Protein AF-A0A6A7BWY8-F1 (afdb_monomer)

Nearest PDB structures (foldseek):
  5j5k-assembly1_A  TM=9.616E-01  e=3.890E-04  Aspergillus fumigatus Af293

Secondary structure (DSSP, 8-state):
--HHHHHHHHHHHHHHHHHHHHHHHH--SS-GGGSSHHHHHHHHHHHHHHHHHHHHT-SSPPPHHHHHHHHHHHHHTHHHHHHHHHHHHHHTHHHHHHHT-HHHHHHHHHHHHHHHHHHHHHHHTTS---

pLDDT: mean 93.28, std 5.45, range [48.41, 97.06]

Organism: NCBI:txid1314780

Solvent-accessible surface area (backbone atoms only — not comparable to full-atom values): 6855 Å² total; per-residue (Å²): 113,54,70,67,53,54,50,50,30,52,48,50,33,40,52,29,49,52,50,38,37,53,45,44,68,67,57,84,42,66,60,60,88,82,49,63,50,62,59,31,52,53,51,31,53,49,32,32,52,50,37,25,50,46,42,61,68,40,93,65,62,46,50,63,71,50,27,51,53,49,52,51,50,46,48,72,41,50,63,54,52,52,63,52,36,54,48,43,49,58,73,39,41,69,36,27,53,75,48,69,42,42,68,58,53,52,52,53,51,55,48,48,52,50,40,50,50,52,23,52,52,38,41,55,75,30,41,44,91,126

Mean predicted aligned error: 3.21 Å

Foldseek 3Di:
DDLVQLLVLLVQLLVLLVVLLVQLLVDDLADCVVTCNVVSLVSNLVSLVSLLVVLLPDPAADDQVSLVVSVVSNCVGVVPSVVSSVVSVVVCQVSCVNNVNNVVVVVSVVSSVVSVVSSCVSNVVRYDDD

Sequence (130 aa):
VTPNTVLNDIHSISQGVWKLRTDFNAYNGGPLSSTSIPSDFAALHQAHEWGRGHCGGRHHNFTASDSWQIGQYLHSTLGNDLPALFQEIQDKYGQLQTSGEADNVLGQLRWLQYDFGNYVNTLGGKLTND

InterPro domains:
  IPR021054 Cell wall mannoprotein 1 [PF12296] (4-117)

Radius of gyration: 16.02 Å; Cα contacts (8 Å, |Δi|>4): 124; chains: 1; bounding box: 35×22×46 Å

Structure (mmCIF, N/CA/C/O backbone):
data_AF-A0A6A7BWY8-F1
#
_entry.id   AF-A0A6A7BWY8-F1
#
loop_
_atom_site.group_PDB
_atom_site.id
_atom_site.type_symbol
_atom_site.label_atom_id
_atom_site.label_alt_id
_atom_site.label_comp_id
_atom_site.label_asym_id
_atom_site.label_entity_id
_atom_site.label_seq_id
_atom_site.pdbx_PDB_ins_code
_atom_site.Cartn_x
_atom_site.Cartn_y
_atom_site.Cartn_z
_atom_site.occupancy
_atom_site.B_iso_or_equiv
_atom_site.auth_seq_id
_atom_site.auth_comp_id
_atom_site.auth_asym_id
_atom_site.auth_atom_id
_atom_site.pdbx_PDB_model_num
ATOM 1 N N . VAL A 1 1 ? 18.338 4.236 -11.175 1.00 84.00 1 VAL A N 1
ATOM 2 C CA . VAL A 1 1 ? 17.197 3.406 -10.714 1.00 84.00 1 VAL A CA 1
ATOM 3 C C . VAL A 1 1 ? 17.116 2.174 -11.590 1.00 84.00 1 VAL A C 1
ATOM 5 O O . VAL A 1 1 ? 17.032 2.335 -12.805 1.00 84.00 1 VAL A O 1
ATOM 8 N N . THR A 1 2 ? 17.232 0.978 -11.013 1.00 90.00 2 THR A N 1
ATOM 9 C CA . THR A 1 2 ? 17.179 -0.304 -11.741 1.00 90.00 2 THR A CA 1
ATOM 10 C C . THR A 1 2 ? 15.785 -0.936 -11.613 1.00 90.00 2 THR A C 1
ATOM 12 O O . THR A 1 2 ? 15.023 -0.512 -10.743 1.00 90.00 2 THR A O 1
ATOM 15 N N . PRO A 1 3 ? 15.436 -1.949 -12.429 1.00 90.06 3 PRO A N 1
ATOM 16 C CA . PRO A 1 3 ? 14.205 -2.718 -12.229 1.00 90.06 3 PRO A CA 1
ATOM 17 C C . PRO A 1 3 ? 14.122 -3.291 -10.810 1.00 90.06 3 PRO A C 1
ATOM 19 O O . PRO A 1 3 ? 13.096 -3.177 -10.154 1.00 90.06 3 PRO A O 1
ATOM 22 N N . ASN A 1 4 ? 15.244 -3.790 -10.277 1.00 93.19 4 ASN A N 1
ATOM 23 C CA . ASN A 1 4 ? 15.313 -4.308 -8.911 1.00 93.19 4 ASN A CA 1
ATOM 24 C C . ASN A 1 4 ? 15.026 -3.239 -7.841 1.00 93.19 4 ASN A C 1
ATOM 26 O O . ASN A 1 4 ? 14.436 -3.559 -6.817 1.00 93.19 4 ASN A O 1
ATOM 30 N N . THR A 1 5 ? 15.407 -1.974 -8.067 1.00 94.25 5 THR A N 1
ATOM 31 C CA . THR A 1 5 ? 15.002 -0.868 -7.178 1.00 94.25 5 THR A CA 1
ATOM 32 C C . THR A 1 5 ? 13.479 -0.756 -7.121 1.00 94.25 5 THR A C 1
ATOM 34 O O . THR A 1 5 ? 12.922 -0.746 -6.033 1.00 94.25 5 THR A O 1
ATOM 37 N N . VAL A 1 6 ? 12.809 -0.768 -8.278 1.00 94.06 6 VAL A N 1
ATOM 38 C CA . VAL A 1 6 ? 11.342 -0.673 -8.349 1.00 94.06 6 VAL A CA 1
ATOM 39 C C . VAL A 1 6 ? 10.665 -1.887 -7.713 1.00 94.06 6 VAL A C 1
ATOM 41 O O . VAL A 1 6 ? 9.695 -1.727 -6.982 1.00 94.06 6 VAL A O 1
ATOM 44 N N . LEU A 1 7 ? 11.185 -3.097 -7.937 1.00 95.00 7 LEU A N 1
ATOM 45 C CA . LEU A 1 7 ? 10.666 -4.305 -7.286 1.00 95.00 7 LEU A CA 1
ATOM 46 C C . LEU A 1 7 ? 10.799 -4.225 -5.757 1.00 95.00 7 LEU A C 1
ATOM 48 O O . LEU A 1 7 ? 9.863 -4.579 -5.046 1.00 95.00 7 LEU A O 1
ATOM 52 N N . ASN A 1 8 ? 11.916 -3.701 -5.245 1.00 95.12 8 ASN A N 1
ATOM 53 C CA . ASN A 1 8 ? 12.098 -3.476 -3.810 1.00 95.12 8 ASN A CA 1
ATOM 54 C C . ASN A 1 8 ? 11.138 -2.412 -3.258 1.00 95.12 8 ASN A C 1
ATOM 56 O O . ASN A 1 8 ? 10.656 -2.558 -2.134 1.00 95.12 8 ASN A O 1
ATOM 60 N N . ASP A 1 9 ? 10.842 -1.365 -4.032 1.00 95.25 9 ASP A N 1
ATOM 61 C CA . ASP A 1 9 ? 9.859 -0.350 -3.648 1.00 95.25 9 ASP A CA 1
ATOM 62 C C . ASP A 1 9 ? 8.455 -0.972 -3.548 1.00 95.25 9 ASP A C 1
ATOM 64 O O . ASP A 1 9 ? 7.795 -0.835 -2.519 1.00 95.25 9 ASP A O 1
ATOM 68 N N . ILE A 1 10 ? 8.033 -1.748 -4.558 1.00 95.19 10 ILE A N 1
ATOM 69 C CA . ILE A 1 10 ? 6.758 -2.493 -4.546 1.00 95.19 10 ILE A CA 1
ATOM 70 C C . ILE A 1 10 ? 6.696 -3.436 -3.342 1.00 95.19 10 ILE A C 1
ATOM 72 O O . ILE A 1 10 ? 5.689 -3.477 -2.635 1.00 95.19 10 ILE A O 1
ATOM 76 N N . HIS A 1 11 ? 7.780 -4.170 -3.081 1.00 94.38 11 HIS A N 1
ATOM 77 C CA . HIS A 1 11 ? 7.867 -5.071 -1.938 1.00 94.38 11 HIS A CA 1
ATOM 78 C C . HIS A 1 11 ? 7.707 -4.320 -0.612 1.00 94.38 11 HIS A C 1
ATOM 80 O O . HIS A 1 11 ? 6.952 -4.752 0.254 1.00 94.38 11 HIS A O 1
ATOM 86 N N . SER A 1 12 ? 8.373 -3.174 -0.464 1.00 94.56 12 SER A N 1
ATOM 87 C CA . SER A 1 12 ? 8.303 -2.352 0.749 1.00 94.56 12 SER A CA 1
ATOM 88 C C . SER A 1 12 ? 6.893 -1.807 0.985 1.00 94.56 12 SER A C 1
ATOM 90 O O . SER A 1 12 ? 6.412 -1.828 2.117 1.00 94.56 12 SER A O 1
ATOM 92 N N . ILE A 1 13 ? 6.202 -1.386 -0.080 1.00 95.81 13 ILE A N 1
ATOM 93 C CA . ILE A 1 13 ? 4.796 -0.968 -0.017 1.00 95.81 13 ILE A CA 1
ATOM 94 C C . ILE A 1 13 ? 3.913 -2.153 0.405 1.00 95.81 13 ILE A C 1
ATOM 96 O O . ILE A 1 13 ? 3.120 -2.012 1.331 1.00 95.81 13 ILE A O 1
ATOM 100 N N . SER A 1 14 ? 4.082 -3.334 -0.202 1.00 94.62 14 SER A N 1
ATOM 101 C CA . SER A 1 14 ? 3.315 -4.544 0.154 1.00 94.62 14 SER A CA 1
ATOM 102 C C . SER A 1 14 ? 3.539 -4.955 1.614 1.00 94.62 14 SER A C 1
ATOM 104 O O . SER A 1 14 ? 2.577 -5.228 2.329 1.00 94.62 14 SER A O 1
ATOM 106 N N . GLN A 1 15 ? 4.776 -4.892 2.115 1.00 93.88 15 GLN A N 1
ATOM 107 C CA . GLN A 1 15 ? 5.075 -5.129 3.531 1.00 93.88 15 GLN A CA 1
ATOM 108 C C . GLN A 1 15 ? 4.403 -4.102 4.453 1.00 93.88 15 GLN A C 1
ATOM 110 O O . GLN A 1 15 ? 3.901 -4.472 5.513 1.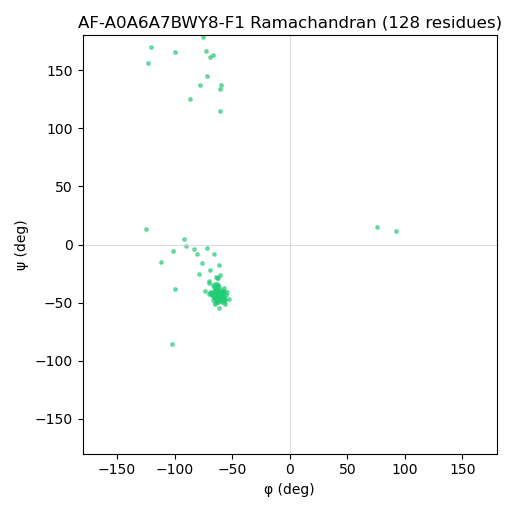00 93.88 15 GLN A O 1
ATOM 115 N N . GLY A 1 16 ? 4.371 -2.824 4.061 1.00 95.19 16 GLY A N 1
ATOM 116 C CA . GLY A 1 16 ? 3.652 -1.783 4.798 1.00 95.19 16 GLY A CA 1
ATOM 117 C C . GLY A 1 16 ? 2.144 -2.040 4.846 1.00 95.19 16 GLY A C 1
ATOM 118 O O . GLY A 1 16 ? 1.547 -1.964 5.916 1.00 95.19 16 GLY A O 1
ATOM 119 N N . VAL A 1 17 ? 1.546 -2.435 3.717 1.00 96.00 17 VAL A N 1
ATOM 120 C CA . VAL A 1 17 ? 0.138 -2.856 3.658 1.00 96.00 17 VAL A CA 1
ATOM 121 C C . VAL A 1 17 ? -0.093 -4.044 4.589 1.00 96.00 17 VAL A C 1
ATOM 123 O O . VAL A 1 17 ? -0.995 -3.994 5.414 1.00 96.00 17 VAL A O 1
ATOM 126 N N . TRP A 1 18 ? 0.736 -5.085 4.527 1.00 94.94 18 TRP A N 1
ATOM 127 C CA . TRP A 1 18 ? 0.588 -6.273 5.371 1.00 94.94 18 TRP A CA 1
ATOM 128 C C . TRP A 1 18 ? 0.691 -5.985 6.881 1.00 94.94 18 TRP A C 1
ATOM 130 O O . TRP A 1 18 ? -0.039 -6.582 7.678 1.00 94.94 18 TRP A O 1
ATOM 140 N N . LYS A 1 19 ? 1.558 -5.054 7.295 1.00 95.25 19 LYS A N 1
ATOM 141 C CA . LYS A 1 19 ? 1.625 -4.605 8.697 1.00 95.25 19 LYS A CA 1
ATOM 142 C C . LYS A 1 19 ? 0.342 -3.896 9.118 1.00 95.25 19 LYS A C 1
ATOM 144 O O . LYS A 1 19 ? -0.306 -4.337 10.064 1.00 95.25 19 LYS A O 1
ATOM 149 N N . LEU A 1 20 ? -0.101 -2.929 8.313 1.00 96.50 20 LEU A N 1
ATOM 150 C CA . LEU A 1 20 ? -1.327 -2.178 8.569 1.00 96.50 20 LEU A CA 1
ATOM 151 C C . LEU A 1 20 ? -2.551 -3.104 8.670 1.00 96.50 20 LEU A C 1
ATOM 153 O O . LEU A 1 20 ? -3.398 -2.943 9.545 1.00 96.50 20 LEU A O 1
ATOM 157 N N . ARG A 1 21 ? -2.608 -4.120 7.806 1.00 95.88 21 ARG A N 1
ATOM 158 C CA . ARG A 1 21 ? -3.593 -5.210 7.843 1.00 95.88 21 ARG A CA 1
ATOM 159 C C . ARG A 1 21 ? -3.587 -5.971 9.165 1.00 95.88 21 ARG A C 1
ATOM 161 O O . ARG A 1 21 ? -4.626 -6.185 9.789 1.00 95.88 21 ARG A O 1
ATOM 168 N N . THR A 1 22 ? -2.402 -6.384 9.6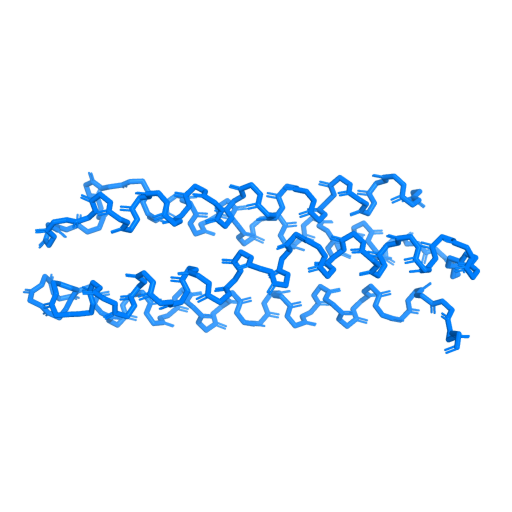06 1.00 95.44 22 THR A N 1
ATOM 169 C CA . THR A 1 22 ? -2.214 -7.107 10.871 1.00 95.44 22 THR A CA 1
ATOM 170 C C . THR A 1 22 ? -2.703 -6.272 12.055 1.00 95.44 22 THR A C 1
ATOM 172 O O . THR A 1 22 ? -3.432 -6.776 12.913 1.00 95.44 22 THR A O 1
ATOM 175 N N . ASP A 1 23 ? -2.387 -4.981 12.053 1.00 96.12 23 ASP A N 1
ATOM 176 C CA . ASP A 1 23 ? -2.777 -4.057 13.109 1.00 96.12 23 ASP A CA 1
ATOM 177 C C . ASP A 1 23 ? -4.282 -3.770 13.126 1.00 96.12 23 ASP A C 1
ATOM 179 O O . ASP A 1 23 ? -4.899 -3.780 14.194 1.00 96.12 23 ASP A O 1
ATOM 183 N N . PHE A 1 24 ? -4.913 -3.592 11.961 1.00 96.56 24 PHE A N 1
ATOM 184 C CA . PHE A 1 24 ? -6.370 -3.464 11.886 1.00 96.56 24 PHE A CA 1
ATOM 185 C C . PHE A 1 24 ? -7.077 -4.742 12.330 1.00 96.56 24 PHE A C 1
ATOM 187 O O . PHE A 1 24 ? -8.052 -4.667 13.075 1.00 96.56 24 PHE A O 1
ATOM 194 N N . ASN A 1 25 ? -6.571 -5.920 11.967 1.00 95.06 25 ASN A N 1
ATOM 195 C CA . ASN A 1 25 ? -7.120 -7.185 12.453 1.00 95.06 25 ASN A CA 1
ATOM 196 C C . ASN A 1 25 ? -7.077 -7.280 13.989 1.00 95.06 25 ASN A C 1
ATOM 198 O O . ASN A 1 25 ? -8.063 -7.704 14.606 1.00 95.06 25 ASN A O 1
ATOM 202 N N . ALA A 1 26 ? -5.984 -6.824 14.607 1.00 95.06 26 ALA A N 1
ATOM 203 C CA . ALA A 1 26 ? -5.812 -6.782 16.059 1.00 95.06 26 ALA A CA 1
ATOM 204 C C . ALA A 1 26 ? -6.575 -5.633 16.750 1.00 95.06 26 ALA A C 1
ATOM 206 O O . ALA A 1 26 ? -6.782 -5.678 17.966 1.00 95.06 26 ALA A O 1
ATOM 207 N N . TYR A 1 27 ? -7.023 -4.622 16.002 1.00 96.19 27 TYR A N 1
ATOM 208 C CA . TYR A 1 27 ? -7.733 -3.470 16.548 1.00 96.19 27 TYR A CA 1
ATOM 209 C C . TYR A 1 27 ? -9.037 -3.878 17.244 1.00 96.19 27 TYR A C 1
ATOM 211 O O . TYR A 1 27 ? -9.832 -4.669 16.726 1.00 96.19 27 TYR A O 1
ATOM 219 N N . ASN A 1 28 ? -9.260 -3.321 18.435 1.00 94.56 28 ASN A N 1
ATOM 220 C CA . ASN A 1 28 ? -10.366 -3.673 19.325 1.00 94.56 28 ASN A CA 1
ATOM 221 C C . ASN A 1 28 ? -11.241 -2.471 19.732 1.00 94.56 28 ASN A C 1
ATOM 223 O 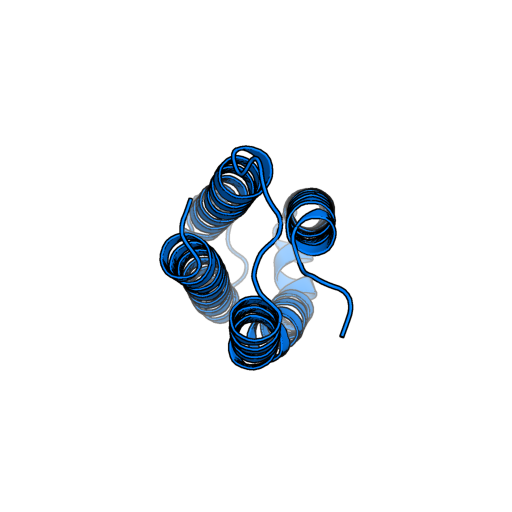O . ASN A 1 28 ? -12.050 -2.599 20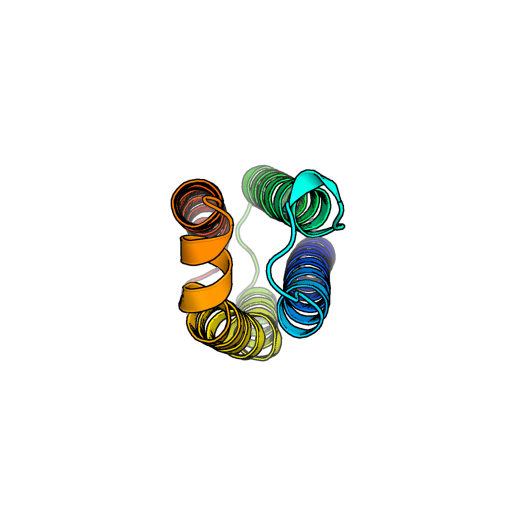.648 1.00 94.56 28 ASN A O 1
ATOM 227 N N . GLY A 1 29 ? -11.104 -1.322 19.059 1.00 92.75 29 GLY A N 1
ATOM 228 C CA . GLY A 1 29 ? -11.932 -0.133 19.306 1.00 92.75 29 GLY A CA 1
ATOM 229 C C . GLY A 1 29 ? -11.379 0.875 20.316 1.00 92.75 29 GLY A C 1
ATOM 230 O O . GLY A 1 29 ? -12.109 1.771 20.725 1.00 92.75 29 GLY A O 1
ATOM 231 N N . GLY A 1 30 ? -10.112 0.760 20.727 1.00 92.88 30 GLY A N 1
ATOM 232 C CA . GLY A 1 30 ? -9.432 1.805 21.505 1.00 92.88 30 GLY A CA 1
ATOM 233 C C . GLY A 1 30 ? -9.004 3.023 20.664 1.00 92.88 30 GLY A C 1
ATOM 234 O O . GLY A 1 30 ? -9.187 3.033 19.447 1.00 92.88 30 GLY A O 1
ATOM 235 N N . PRO A 1 31 ? -8.398 4.055 21.272 1.00 94.25 31 PRO A N 1
ATOM 236 C CA . PRO A 1 31 ? -7.795 5.164 20.529 1.00 94.25 31 PRO A CA 1
ATOM 237 C C . PRO A 1 31 ? -6.686 4.680 19.591 1.00 94.25 31 PRO A C 1
ATOM 239 O O . PRO A 1 31 ? -5.830 3.893 20.011 1.00 94.25 31 PRO A O 1
ATOM 242 N N . LEU A 1 32 ? -6.626 5.193 18.358 1.00 94.19 32 LEU A N 1
ATOM 243 C CA . LEU A 1 32 ? -5.582 4.790 17.403 1.00 94.19 32 LEU A CA 1
ATOM 244 C C . LEU A 1 32 ? -4.182 5.176 17.884 1.00 94.19 32 LEU A C 1
ATOM 246 O O . LEU A 1 32 ? -3.216 4.479 17.584 1.00 94.19 32 LEU A O 1
ATOM 250 N N . SER A 1 33 ? -4.070 6.235 18.687 1.00 93.62 33 SER A N 1
ATOM 251 C CA . SER A 1 33 ? -2.814 6.684 19.304 1.00 93.62 33 SER A CA 1
ATOM 252 C C . SER A 1 33 ? -2.170 5.661 20.246 1.00 93.62 33 SER A C 1
ATOM 254 O O . SER A 1 33 ? -0.984 5.773 20.541 1.00 93.62 33 SER A O 1
ATOM 256 N N . SER A 1 34 ? -2.928 4.662 20.707 1.00 93.06 34 SER A N 1
ATOM 257 C CA . SER A 1 34 ? -2.414 3.535 21.499 1.00 93.06 34 SER A CA 1
ATOM 258 C C . SER A 1 34 ? -2.011 2.316 20.662 1.00 93.06 34 SER A C 1
ATOM 260 O O . SER A 1 34 ? -1.652 1.280 21.216 1.00 93.06 34 SER A O 1
ATOM 262 N N . THR A 1 35 ? -2.072 2.428 19.335 1.00 95.31 35 THR A N 1
ATOM 263 C CA . THR A 1 35 ? -1.762 1.358 18.381 1.00 95.31 35 THR A CA 1
ATOM 264 C C . THR A 1 35 ? -0.622 1.779 17.455 1.00 95.31 35 THR A C 1
ATOM 266 O O . THR A 1 35 ? -0.247 2.950 17.412 1.00 95.31 35 THR A O 1
ATOM 269 N N . SER A 1 36 ? -0.096 0.840 16.675 1.00 96.50 36 SER A N 1
ATOM 270 C CA . SER A 1 36 ? 0.865 1.110 15.599 1.00 96.50 36 SER A CA 1
ATOM 271 C C . SER A 1 36 ? 0.211 1.543 14.278 1.00 96.50 36 SER A C 1
ATOM 273 O O . SER A 1 36 ? 0.922 1.984 13.377 1.00 96.50 36 SER A O 1
ATOM 275 N N . ILE A 1 37 ? -1.126 1.563 14.183 1.00 96.69 37 ILE A N 1
ATOM 276 C CA . ILE A 1 37 ? -1.861 1.961 12.968 1.00 96.69 37 ILE A CA 1
ATOM 277 C C . ILE A 1 37 ? -1.415 3.341 12.438 1.00 96.69 37 ILE A C 1
ATOM 279 O O . ILE A 1 37 ? -1.129 3.446 11.244 1.00 96.69 37 ILE A O 1
ATOM 283 N N . PRO A 1 38 ? -1.285 4.406 13.263 1.00 96.00 38 PRO A N 1
ATOM 284 C CA . PRO A 1 38 ? -0.812 5.698 12.762 1.00 96.00 38 PRO A CA 1
ATOM 285 C C . PRO A 1 38 ? 0.619 5.654 12.209 1.00 96.00 38 PRO A C 1
ATOM 287 O O . PRO A 1 38 ? 0.906 6.293 11.195 1.00 96.00 38 PRO A O 1
ATOM 290 N N . SER A 1 39 ? 1.523 4.904 12.852 1.00 96.12 39 SER A N 1
ATOM 291 C CA . SER A 1 39 ? 2.899 4.750 12.362 1.00 96.12 39 SER A CA 1
ATOM 292 C C . SER A 1 39 ? 2.971 3.910 11.091 1.00 96.12 39 SER A C 1
ATOM 294 O O . SER A 1 39 ? 3.793 4.202 10.225 1.00 96.12 39 SER A O 1
ATOM 296 N N . ASP A 1 40 ? 2.093 2.921 10.948 1.00 97.06 40 ASP A N 1
ATOM 297 C CA . ASP A 1 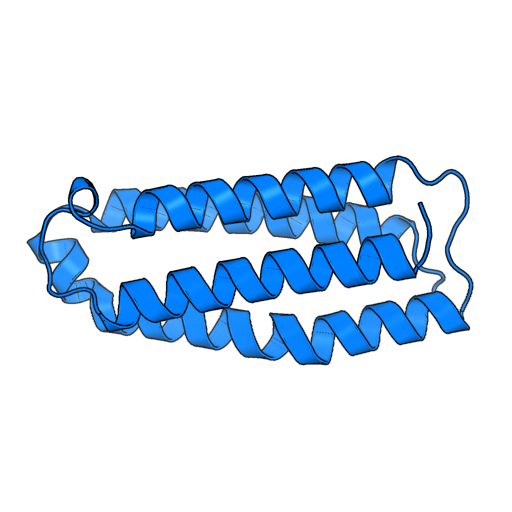40 ? 2.013 2.075 9.762 1.00 97.06 40 ASP A CA 1
ATOM 298 C C . ASP A 1 40 ? 1.507 2.856 8.549 1.00 97.06 40 ASP A C 1
ATOM 300 O O . ASP A 1 40 ? 2.105 2.763 7.475 1.00 97.06 40 ASP A O 1
ATOM 304 N N . PHE A 1 41 ? 0.487 3.708 8.721 1.00 96.69 41 PHE A N 1
ATOM 305 C CA . PHE A 1 41 ? 0.090 4.665 7.684 1.00 96.69 41 PHE A CA 1
ATOM 306 C C . PHE A 1 41 ? 1.265 5.561 7.282 1.00 96.69 41 PHE A C 1
ATOM 308 O O . PHE A 1 41 ? 1.594 5.642 6.100 1.00 96.69 41 PHE A O 1
ATOM 315 N N . ALA A 1 42 ? 1.949 6.187 8.246 1.00 95.81 42 ALA A N 1
ATOM 316 C CA . ALA A 1 42 ? 3.081 7.071 7.963 1.00 95.81 42 ALA A CA 1
ATOM 317 C C . ALA A 1 42 ? 4.219 6.359 7.205 1.00 95.81 42 ALA A C 1
ATOM 319 O O . ALA A 1 42 ? 4.761 6.904 6.240 1.00 95.81 42 ALA A O 1
ATOM 320 N N . ALA A 1 43 ? 4.556 5.130 7.601 1.00 95.50 43 ALA A N 1
ATOM 321 C CA . ALA A 1 43 ? 5.553 4.315 6.915 1.00 95.50 43 ALA A CA 1
ATOM 322 C C . ALA A 1 43 ? 5.114 3.961 5.486 1.00 95.50 43 ALA A C 1
ATOM 324 O O . ALA A 1 43 ? 5.925 3.998 4.559 1.00 95.50 43 ALA A O 1
ATOM 325 N N . LEU A 1 44 ? 3.828 3.664 5.287 1.00 95.94 44 LEU A N 1
ATOM 326 C CA . LEU A 1 44 ? 3.279 3.359 3.973 1.00 95.94 44 LEU A CA 1
ATOM 327 C C . LEU A 1 44 ? 3.279 4.590 3.053 1.00 95.94 44 LEU A C 1
ATOM 329 O O . LEU A 1 44 ? 3.666 4.471 1.890 1.00 95.94 44 LEU A O 1
ATOM 333 N N . HIS A 1 45 ? 2.929 5.775 3.561 1.00 96.12 45 HIS A N 1
ATOM 334 C CA . HIS A 1 45 ? 3.064 7.044 2.832 1.00 96.12 45 HIS A CA 1
ATOM 335 C C . HIS A 1 45 ? 4.517 7.289 2.401 1.00 96.12 45 HIS A C 1
ATOM 337 O O . HIS A 1 45 ? 4.797 7.581 1.237 1.00 96.12 45 HIS A O 1
ATOM 343 N N . GLN A 1 46 ? 5.469 7.091 3.316 1.00 95.69 46 GLN A N 1
ATOM 344 C CA . GLN A 1 46 ? 6.892 7.241 3.016 1.00 95.69 46 GLN A CA 1
ATOM 345 C C . GLN A 1 46 ? 7.373 6.252 1.943 1.00 95.69 46 GLN A C 1
ATOM 347 O O . GLN A 1 46 ? 8.123 6.643 1.048 1.00 95.69 46 GLN A O 1
ATOM 352 N N . ALA A 1 47 ? 6.922 4.995 1.993 1.00 95.94 47 ALA A N 1
ATOM 353 C CA . ALA A 1 47 ? 7.272 3.986 0.996 1.00 95.94 47 ALA A CA 1
ATOM 354 C C . ALA A 1 47 ? 6.784 4.369 -0.413 1.00 95.94 47 ALA A C 1
ATOM 356 O O . ALA A 1 47 ? 7.532 4.223 -1.381 1.00 95.94 47 ALA A O 1
ATOM 357 N N . HIS A 1 48 ? 5.571 4.921 -0.533 1.00 95.44 48 HIS A N 1
ATOM 358 C CA . HIS A 1 48 ? 5.067 5.437 -1.809 1.00 95.44 48 HIS A CA 1
ATOM 359 C C . HIS A 1 48 ? 5.889 6.620 -2.320 1.00 95.44 48 HIS A C 1
ATOM 361 O O . HIS A 1 48 ? 6.225 6.663 -3.503 1.00 95.44 48 HIS A O 1
ATOM 367 N N . GLU A 1 49 ? 6.246 7.561 -1.446 1.00 94.81 49 GLU A N 1
ATOM 368 C CA . GLU A 1 49 ? 7.041 8.727 -1.835 1.00 94.81 49 GLU A CA 1
ATOM 369 C C . GLU A 1 49 ? 8.448 8.330 -2.303 1.00 94.81 49 GLU A C 1
ATOM 371 O O . GLU A 1 49 ? 8.933 8.837 -3.317 1.00 94.81 49 GLU A O 1
ATOM 376 N N . TRP A 1 50 ? 9.090 7.372 -1.630 1.00 93.75 50 TRP A N 1
ATOM 377 C CA . TRP A 1 50 ? 10.373 6.819 -2.071 1.00 93.75 50 TRP A CA 1
ATOM 378 C C . TRP A 1 50 ? 10.253 6.087 -3.404 1.00 93.75 50 TRP A C 1
ATOM 380 O O . TRP A 1 50 ? 11.019 6.383 -4.322 1.00 93.75 50 TRP A O 1
ATOM 390 N N . GLY A 1 51 ? 9.253 5.214 -3.556 1.00 93.94 51 GLY A N 1
ATOM 391 C CA . GLY A 1 51 ? 8.994 4.527 -4.820 1.00 93.94 51 GLY A CA 1
ATOM 392 C C . GLY A 1 51 ? 8.742 5.504 -5.970 1.00 93.94 51 GLY A C 1
ATOM 393 O O . GLY A 1 51 ? 9.288 5.346 -7.066 1.00 93.94 51 GLY A O 1
ATOM 394 N N . ARG A 1 52 ? 7.980 6.574 -5.717 1.00 94.19 52 ARG A N 1
ATOM 395 C CA . ARG A 1 52 ? 7.735 7.656 -6.678 1.00 94.19 52 ARG A CA 1
ATOM 396 C C . ARG A 1 52 ? 9.027 8.389 -7.027 1.00 94.19 52 ARG A C 1
ATOM 398 O O . ARG A 1 52 ? 9.297 8.599 -8.209 1.00 94.19 52 ARG A O 1
ATOM 405 N N . GLY A 1 53 ? 9.835 8.746 -6.032 1.00 93.62 53 GLY A N 1
ATOM 406 C CA . GLY A 1 53 ? 11.129 9.402 -6.220 1.00 93.62 53 GLY A CA 1
ATOM 407 C C . GLY A 1 53 ? 12.096 8.560 -7.053 1.00 93.62 53 GLY A C 1
ATOM 408 O O . GLY A 1 53 ? 12.692 9.063 -8.009 1.00 93.62 53 GLY A O 1
ATOM 409 N N . HIS A 1 54 ? 12.195 7.261 -6.763 1.00 93.00 54 HIS A N 1
ATOM 410 C CA . HIS A 1 54 ? 12.999 6.327 -7.545 1.00 93.00 54 HIS A CA 1
ATOM 411 C C . HIS A 1 54 ? 12.495 6.225 -8.990 1.00 93.00 54 HIS A C 1
ATOM 413 O O . HIS A 1 54 ? 13.278 6.390 -9.926 1.00 93.00 54 HIS A O 1
ATOM 419 N N . CYS A 1 55 ? 11.195 6.027 -9.211 1.00 90.31 55 CYS A N 1
ATOM 420 C CA . CYS A 1 55 ? 10.645 5.955 -10.568 1.00 90.31 55 CYS A CA 1
ATOM 421 C C . CYS A 1 55 ? 10.856 7.268 -11.346 1.00 90.31 55 CYS A C 1
ATOM 423 O O . CYS A 1 55 ? 11.307 7.256 -12.495 1.00 90.31 55 CYS A O 1
ATOM 425 N N . GLY A 1 56 ? 10.594 8.410 -10.706 1.00 88.19 56 GLY A N 1
ATOM 426 C CA . GLY A 1 56 ? 10.730 9.741 -11.298 1.00 88.19 56 GLY A CA 1
ATOM 427 C C . GLY A 1 56 ? 12.172 10.106 -11.655 1.00 88.19 56 GLY A C 1
ATOM 428 O O . GLY A 1 56 ? 12.406 10.733 -12.687 1.00 88.19 56 GLY A O 1
ATOM 429 N N . GLY A 1 57 ? 13.147 9.649 -10.865 1.00 87.81 57 GLY A N 1
ATOM 430 C CA . GLY A 1 57 ? 14.576 9.879 -11.101 1.00 87.81 57 GLY A CA 1
ATOM 431 C C . GLY A 1 57 ? 15.170 9.104 -12.284 1.00 87.81 57 GLY A C 1
ATOM 432 O O . GLY A 1 57 ? 16.354 9.250 -12.587 1.00 87.81 57 GLY A O 1
ATOM 433 N N . ARG A 1 58 ? 14.394 8.250 -12.963 1.00 89.62 58 ARG A N 1
ATOM 434 C CA . ARG A 1 58 ? 14.878 7.485 -14.118 1.00 89.62 58 ARG A CA 1
ATOM 435 C C . ARG A 1 58 ? 14.745 8.288 -15.421 1.00 89.62 58 ARG A C 1
ATOM 437 O O . ARG A 1 58 ? 13.650 8.698 -15.805 1.00 89.62 58 ARG A O 1
ATOM 444 N N . HIS A 1 59 ? 15.853 8.449 -16.149 1.00 85.69 59 HIS A N 1
ATOM 445 C CA . HIS A 1 59 ? 15.895 9.215 -17.407 1.00 85.69 59 HIS A CA 1
ATOM 446 C C . HIS A 1 59 ? 15.359 8.467 -18.638 1.00 85.69 59 HIS A C 1
ATOM 448 O O . HIS A 1 59 ? 14.897 9.105 -19.579 1.00 85.69 59 HIS A O 1
ATOM 454 N N . HIS A 1 60 ? 15.400 7.134 -18.633 1.00 88.06 60 HIS A N 1
ATOM 455 C CA . HIS A 1 60 ? 14.964 6.295 -19.753 1.00 88.06 60 HIS A CA 1
ATOM 456 C C . HIS A 1 60 ? 13.881 5.317 -19.309 1.00 88.06 60 HIS A C 1
ATOM 458 O O . HIS A 1 60 ? 13.826 4.945 -18.136 1.00 88.06 60 HIS A O 1
ATOM 464 N N . ASN A 1 61 ? 13.062 4.852 -20.246 1.00 92.38 61 ASN A N 1
ATOM 465 C CA . ASN A 1 61 ? 12.057 3.837 -19.948 1.00 92.38 61 ASN A CA 1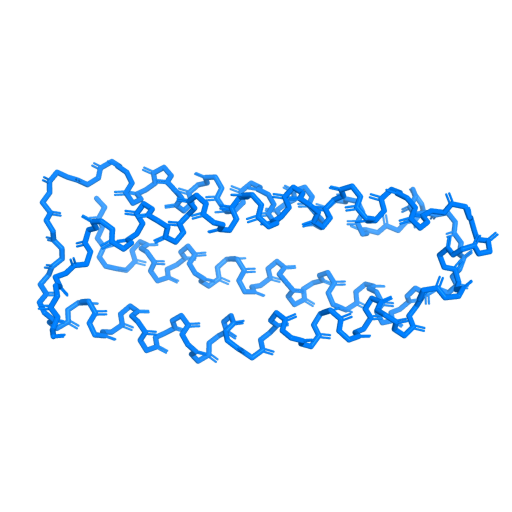
ATOM 466 C C . ASN A 1 61 ? 12.716 2.493 -19.582 1.00 92.38 61 ASN A C 1
ATOM 468 O O . ASN A 1 61 ? 13.923 2.275 -19.766 1.00 92.38 61 ASN A O 1
ATOM 472 N N . PHE A 1 62 ? 11.940 1.615 -18.963 1.00 93.44 62 PHE A N 1
ATOM 473 C CA . PHE A 1 62 ? 12.298 0.215 -18.771 1.00 93.44 62 PHE A CA 1
ATOM 474 C C . PHE A 1 62 ? 12.277 -0.531 -20.108 1.00 93.44 62 PHE A C 1
ATOM 476 O O . PHE A 1 62 ? 11.722 -0.040 -21.086 1.00 93.44 62 PHE A O 1
ATOM 483 N N . THR A 1 63 ? 12.931 -1.688 -20.184 1.00 93.75 63 THR A N 1
ATOM 484 C CA . THR A 1 63 ? 12.745 -2.570 -21.346 1.00 93.75 63 THR A CA 1
ATOM 485 C C . THR A 1 63 ? 11.365 -3.236 -21.282 1.00 93.75 63 THR A C 1
ATOM 487 O O . THR A 1 63 ? 10.732 -3.230 -20.224 1.00 93.75 63 THR A O 1
ATOM 490 N N . ALA A 1 64 ? 10.909 -3.854 -22.376 1.00 93.00 64 ALA A N 1
ATOM 491 C CA . ALA A 1 64 ? 9.674 -4.649 -22.380 1.00 93.00 64 ALA A CA 1
ATOM 492 C C . ALA A 1 64 ? 9.715 -5.763 -21.317 1.00 93.00 64 ALA A C 1
ATOM 494 O O . ALA A 1 64 ? 8.830 -5.868 -20.475 1.00 93.00 64 ALA A O 1
ATOM 495 N N . SER A 1 65 ? 10.822 -6.517 -21.260 1.00 93.69 65 SER A N 1
ATOM 496 C CA . SER A 1 65 ? 11.012 -7.579 -20.261 1.00 93.69 65 SER A CA 1
ATOM 497 C C . SER A 1 65 ? 10.969 -7.057 -18.821 1.00 93.69 65 SER A C 1
ATOM 499 O O . SER A 1 65 ? 10.348 -7.684 -17.964 1.00 93.69 65 SER A O 1
ATOM 501 N N . ASP A 1 66 ? 11.617 -5.920 -18.545 1.00 94.69 66 ASP A N 1
ATOM 502 C CA . ASP A 1 66 ? 11.578 -5.298 -17.216 1.00 94.69 66 ASP A CA 1
ATOM 503 C C . ASP A 1 66 ? 10.162 -4.825 -16.873 1.00 94.69 66 ASP A C 1
ATOM 505 O O . ASP A 1 66 ? 9.699 -5.005 -15.748 1.00 94.69 66 ASP A O 1
ATOM 509 N N . SER A 1 67 ? 9.470 -4.224 -17.845 1.00 94.19 67 SER A N 1
ATOM 510 C CA . SER A 1 67 ? 8.119 -3.694 -17.663 1.00 94.19 67 SER A CA 1
ATOM 511 C C . SER A 1 67 ? 7.128 -4.810 -17.351 1.00 94.19 67 SER A C 1
ATOM 513 O O . SER A 1 67 ? 6.364 -4.698 -16.391 1.00 94.19 67 SER A O 1
ATOM 515 N N . TRP A 1 68 ? 7.211 -5.923 -18.084 1.00 93.81 68 TRP A N 1
ATOM 516 C CA . TRP A 1 68 ? 6.434 -7.126 -17.812 1.00 93.81 68 TRP A CA 1
ATOM 517 C C . TRP A 1 68 ? 6.713 -7.677 -16.408 1.00 93.81 68 TRP A C 1
ATOM 519 O O . TRP A 1 68 ? 5.779 -7.936 -15.649 1.00 93.81 68 TRP A O 1
ATOM 529 N N . GLN A 1 69 ? 7.987 -7.796 -16.015 1.00 94.88 69 GLN A N 1
ATOM 530 C CA . GLN A 1 69 ? 8.357 -8.297 -14.688 1.00 94.88 69 GLN A CA 1
ATOM 531 C C . GLN A 1 69 ? 7.819 -7.401 -13.561 1.00 94.88 69 GLN A C 1
ATOM 533 O O . GLN A 1 69 ? 7.277 -7.906 -12.577 1.00 94.88 69 GLN A O 1
ATOM 538 N N . ILE A 1 70 ? 7.948 -6.081 -13.704 1.00 94.62 70 ILE A N 1
ATOM 539 C CA . ILE A 1 70 ? 7.437 -5.105 -12.736 1.00 94.62 70 ILE A CA 1
ATOM 540 C C . ILE A 1 70 ? 5.911 -5.194 -12.635 1.00 94.62 70 ILE A C 1
ATOM 542 O O . ILE A 1 70 ? 5.381 -5.262 -11.526 1.00 94.62 70 ILE A O 1
ATOM 546 N N . GLY A 1 71 ? 5.207 -5.236 -13.771 1.00 92.69 71 GLY A N 1
ATOM 547 C CA . GLY A 1 71 ? 3.748 -5.343 -13.812 1.00 92.69 71 GLY A CA 1
ATOM 548 C C . GLY A 1 71 ? 3.236 -6.620 -13.143 1.00 92.69 71 GLY A C 1
ATOM 549 O O . GLY A 1 71 ? 2.351 -6.559 -12.290 1.00 92.69 71 GLY A O 1
ATOM 550 N N . GLN A 1 72 ? 3.850 -7.766 -13.452 1.00 93.38 72 GLN A N 1
ATOM 551 C CA . GLN A 1 72 ? 3.514 -9.049 -12.829 1.00 93.38 72 GLN A CA 1
ATOM 552 C C . GLN A 1 72 ? 3.768 -9.036 -11.319 1.00 93.38 72 GLN A C 1
ATOM 554 O O . GLN A 1 72 ? 2.940 -9.524 -10.547 1.00 93.38 72 GLN A O 1
ATOM 559 N N . TYR A 1 73 ? 4.884 -8.448 -10.880 1.00 94.25 73 TYR A N 1
ATOM 560 C CA . TYR A 1 73 ? 5.199 -8.365 -9.458 1.00 94.25 73 TYR A CA 1
ATOM 561 C C . TYR A 1 73 ? 4.201 -7.480 -8.705 1.00 94.25 73 TYR A C 1
ATOM 563 O O . TYR A 1 73 ? 3.674 -7.900 -7.673 1.00 94.25 73 TYR A O 1
ATOM 571 N N . LEU A 1 74 ? 3.867 -6.308 -9.255 1.00 92.00 74 LEU A N 1
ATOM 572 C CA . LEU A 1 74 ? 2.853 -5.408 -8.702 1.00 92.00 74 LEU A CA 1
ATOM 573 C C . LEU A 1 74 ? 1.487 -6.096 -8.596 1.00 92.00 74 LEU A C 1
ATOM 575 O O . LEU A 1 74 ? 0.837 -6.016 -7.555 1.00 92.00 74 LEU A O 1
ATOM 579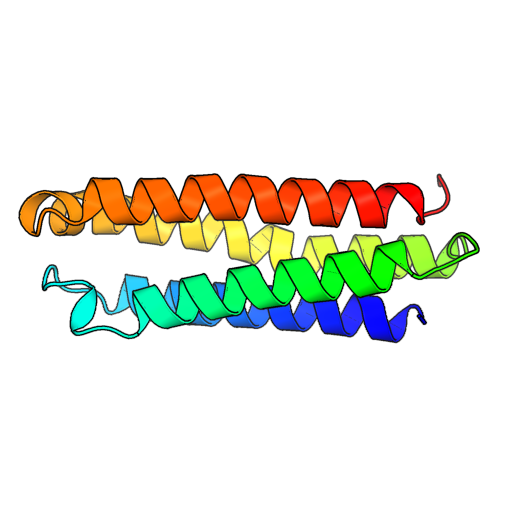 N N . HIS A 1 75 ? 1.075 -6.818 -9.642 1.00 90.62 75 HIS A N 1
ATOM 580 C CA . HIS A 1 75 ? -0.183 -7.562 -9.644 1.00 90.62 75 HIS A CA 1
ATOM 581 C C . HIS A 1 75 ? -0.200 -8.678 -8.589 1.00 90.62 75 HIS A C 1
ATOM 583 O O . HIS A 1 75 ? -1.159 -8.791 -7.831 1.00 90.62 75 HIS A O 1
ATOM 589 N N . SER A 1 76 ? 0.874 -9.469 -8.493 1.00 92.69 76 SER A N 1
ATOM 590 C CA . SER A 1 76 ? 0.956 -10.600 -7.555 1.00 92.69 76 SER A CA 1
ATOM 591 C C . SER A 1 76 ? 1.032 -10.197 -6.076 1.00 92.69 76 SER A C 1
ATOM 593 O O . SER A 1 76 ? 0.690 -11.001 -5.210 1.00 92.69 76 SER A O 1
ATOM 595 N N . THR A 1 77 ? 1.459 -8.964 -5.789 1.00 91.56 77 THR A N 1
ATOM 596 C CA . THR A 1 77 ? 1.612 -8.426 -4.430 1.00 91.56 77 THR A CA 1
ATOM 597 C C . THR A 1 77 ? 0.443 -7.503 -4.084 1.00 91.56 77 THR A C 1
ATOM 599 O O . THR A 1 77 ? -0.581 -7.941 -3.560 1.00 91.56 77 THR A O 1
ATOM 602 N N . LEU A 1 78 ? 0.543 -6.228 -4.461 1.00 89.19 78 LEU A N 1
ATOM 603 C CA . LEU A 1 78 ? -0.420 -5.181 -4.122 1.00 89.19 78 LEU A CA 1
ATOM 604 C C . LEU A 1 78 ? -1.821 -5.445 -4.681 1.00 89.19 78 LEU A C 1
ATOM 606 O O . LEU A 1 78 ? -2.799 -5.038 -4.057 1.00 89.19 78 LEU A O 1
ATOM 610 N N . GLY A 1 79 ? -1.929 -6.160 -5.808 1.00 86.25 79 GLY A N 1
ATOM 611 C CA . GLY A 1 79 ? -3.218 -6.578 -6.368 1.00 86.25 79 GLY A CA 1
ATOM 612 C C . GLY A 1 79 ? -4.037 -7.480 -5.437 1.00 86.25 79 GLY A C 1
ATOM 613 O O . GLY A 1 79 ? -5.263 -7.452 -5.501 1.00 86.25 79 GLY A O 1
ATOM 614 N N . ASN A 1 80 ? -3.378 -8.217 -4.538 1.00 85.19 80 ASN A N 1
ATOM 615 C CA . ASN A 1 80 ? -4.024 -9.070 -3.540 1.00 85.19 80 ASN A CA 1
ATOM 616 C C . ASN A 1 80 ? -4.098 -8.398 -2.160 1.00 85.19 80 ASN A C 1
ATOM 618 O O . ASN A 1 80 ? -5.105 -8.524 -1.462 1.00 85.19 80 ASN A O 1
ATOM 622 N N . ASP A 1 81 ? -3.049 -7.669 -1.768 1.00 87.50 81 ASP A N 1
ATOM 623 C CA . ASP A 1 81 ? -2.933 -7.113 -0.416 1.00 87.50 81 ASP A CA 1
ATOM 624 C C . ASP A 1 81 ? -3.859 -5.914 -0.169 1.00 87.50 81 ASP A C 1
ATOM 626 O O . ASP A 1 81 ? -4.446 -5.806 0.908 1.00 87.50 81 ASP A O 1
ATOM 630 N N . LEU A 1 82 ? -4.018 -5.020 -1.153 1.00 90.00 82 LEU A N 1
ATOM 631 C CA . LEU A 1 82 ? -4.833 -3.810 -0.990 1.00 90.00 82 LEU A CA 1
ATOM 632 C C . LEU A 1 82 ? -6.330 -4.115 -0.807 1.00 90.00 82 LEU A C 1
ATOM 634 O O . LEU A 1 82 ? -6.915 -3.577 0.135 1.00 90.00 82 LEU A O 1
ATOM 638 N N . PRO A 1 83 ? -6.975 -4.981 -1.621 1.00 91.62 83 PRO A N 1
ATOM 639 C CA . PRO A 1 83 ? -8.374 -5.344 -1.393 1.00 91.62 83 PRO A CA 1
ATOM 640 C C . PRO A 1 83 ? -8.620 -5.934 -0.003 1.00 91.62 83 PRO A C 1
ATOM 642 O O . PRO A 1 83 ? -9.611 -5.598 0.643 1.00 91.62 83 PRO A O 1
ATOM 645 N N . ALA A 1 84 ? -7.702 -6.777 0.477 1.00 91.62 84 ALA A N 1
ATOM 646 C CA . ALA A 1 84 ? -7.819 -7.386 1.793 1.00 91.62 84 ALA A CA 1
ATOM 647 C C . ALA A 1 84 ? -7.692 -6.352 2.924 1.00 91.62 84 ALA A C 1
ATOM 649 O O . ALA A 1 84 ? -8.489 -6.386 3.855 1.00 91.62 84 ALA A O 1
ATOM 650 N N . LEU A 1 85 ? -6.773 -5.385 2.808 1.00 94.38 85 LEU A N 1
ATOM 651 C CA . LEU A 1 85 ? -6.688 -4.261 3.748 1.00 94.38 85 LEU A CA 1
ATOM 652 C C . LEU A 1 85 ? -7.996 -3.477 3.827 1.00 94.38 85 LEU A C 1
ATOM 654 O O . LEU A 1 85 ? -8.467 -3.173 4.921 1.00 94.38 85 LEU A O 1
ATOM 658 N N . PHE A 1 86 ? -8.593 -3.136 2.685 1.00 93.69 86 PHE A N 1
ATOM 659 C CA . PHE A 1 86 ? -9.838 -2.369 2.691 1.00 93.69 86 PHE A CA 1
ATOM 660 C C . PHE A 1 86 ? -10.987 -3.148 3.330 1.00 93.69 86 PHE A C 1
ATOM 662 O O . PHE A 1 86 ? -11.766 -2.555 4.075 1.00 93.69 86 PHE A O 1
ATOM 669 N N . GLN A 1 87 ? -11.057 -4.463 3.104 1.00 94.50 87 GLN A N 1
ATOM 670 C CA . GLN A 1 87 ? -12.030 -5.317 3.779 1.00 94.50 87 GLN A CA 1
ATOM 671 C C . GLN A 1 87 ? -11.815 -5.324 5.298 1.00 94.50 87 GLN A C 1
ATOM 673 O O . GLN A 1 87 ? -12.761 -5.114 6.049 1.00 94.50 87 GLN A O 1
ATOM 678 N N . GLU A 1 88 ? -10.575 -5.485 5.761 1.00 94.94 88 GLU A N 1
ATOM 679 C CA . GLU A 1 88 ? -10.249 -5.506 7.193 1.00 94.94 88 GLU A CA 1
ATOM 680 C C . GLU A 1 88 ? -10.567 -4.162 7.869 1.00 94.94 88 GLU A C 1
ATOM 682 O O . GLU A 1 88 ? -11.115 -4.133 8.969 1.00 94.94 88 GLU A O 1
ATOM 687 N N . ILE A 1 89 ? -10.314 -3.031 7.201 1.00 95.56 89 ILE A N 1
ATOM 688 C CA . ILE A 1 89 ? -10.725 -1.710 7.704 1.00 95.56 89 ILE A CA 1
ATOM 689 C C . ILE A 1 89 ? -12.252 -1.596 7.763 1.00 95.56 89 ILE A C 1
ATOM 691 O O . ILE A 1 89 ? -12.797 -1.071 8.738 1.00 95.56 89 ILE A O 1
ATOM 695 N N . GLN A 1 90 ? -12.952 -2.087 6.738 1.00 95.44 90 GLN A N 1
ATOM 696 C CA . GLN A 1 90 ? -14.411 -2.061 6.683 1.00 95.44 90 GLN A CA 1
ATOM 697 C C . GLN A 1 90 ? -15.034 -2.901 7.806 1.00 95.44 90 GLN A C 1
ATOM 699 O O . GLN A 1 90 ? -15.977 -2.446 8.455 1.00 95.44 90 GLN A O 1
ATOM 704 N N . ASP A 1 91 ? -14.463 -4.065 8.108 1.00 96.38 91 ASP A N 1
ATOM 705 C CA . ASP A 1 91 ? -14.899 -4.927 9.212 1.00 96.38 91 ASP A CA 1
ATOM 706 C C . ASP A 1 91 ? -14.717 -4.244 10.581 1.00 96.38 91 ASP A C 1
ATOM 708 O O . ASP A 1 91 ? -15.483 -4.477 11.520 1.00 96.38 91 ASP A O 1
ATOM 712 N N . LYS A 1 92 ? -13.735 -3.341 10.695 1.00 96.19 92 LYS A N 1
ATOM 713 C CA . LYS A 1 92 ? -13.447 -2.554 11.906 1.00 96.19 92 LYS A CA 1
ATOM 714 C C . LYS A 1 92 ? -14.186 -1.220 11.961 1.00 96.19 92 LYS A C 1
ATOM 716 O O . LYS A 1 92 ? -14.091 -0.510 12.966 1.00 96.19 92 LYS A O 1
ATOM 721 N N . TYR A 1 93 ? -14.972 -0.880 10.940 1.00 94.50 93 TYR A N 1
ATOM 722 C CA . TYR A 1 93 ? -15.618 0.426 10.831 1.00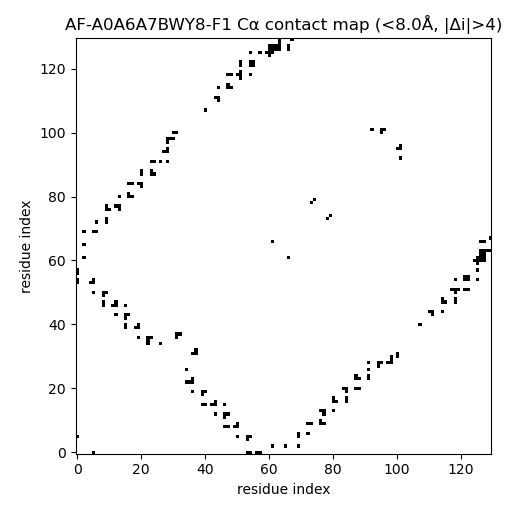 94.50 93 TYR A CA 1
ATOM 723 C C . TYR A 1 93 ? -16.503 0.767 12.038 1.00 94.50 93 TYR A C 1
ATOM 725 O O . TYR A 1 93 ? -16.415 1.871 12.567 1.00 94.50 93 TYR A O 1
ATOM 733 N N . GLY A 1 94 ? -17.294 -0.184 12.548 1.00 95.94 94 GLY A N 1
ATOM 734 C CA . GLY A 1 94 ? -18.135 0.053 13.731 1.00 95.94 94 GLY A CA 1
ATOM 735 C C . GLY A 1 94 ? -17.330 0.385 14.997 1.00 95.94 94 GLY A C 1
ATOM 736 O O . GL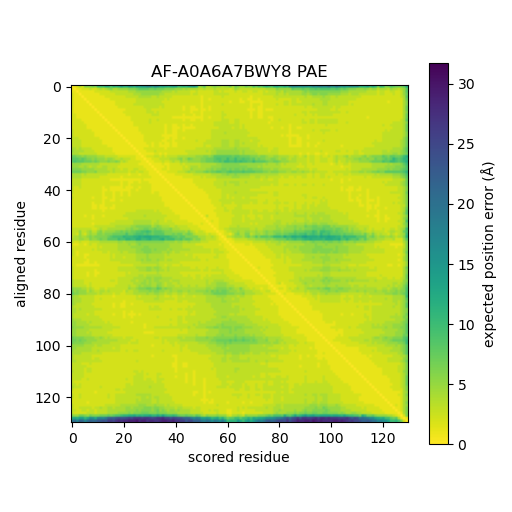Y A 1 94 ? -17.737 1.228 15.801 1.00 95.94 94 GLY A O 1
ATOM 737 N N . GLN A 1 95 ? -16.153 -0.225 15.157 1.00 96.88 95 GLN A N 1
ATOM 738 C CA . GLN A 1 95 ? -15.238 0.074 16.260 1.00 96.88 95 GLN A CA 1
ATOM 739 C C . GLN A 1 95 ? -14.609 1.461 16.095 1.00 96.88 95 GLN A C 1
ATOM 741 O O . GLN A 1 95 ? -14.568 2.220 17.057 1.00 96.88 95 GLN A O 1
ATOM 746 N N . LEU A 1 96 ? -14.199 1.812 14.872 1.00 97.06 96 LEU A N 1
ATOM 747 C CA . LEU A 1 96 ? -13.662 3.134 14.533 1.00 97.06 96 LEU A CA 1
ATOM 748 C C . LEU A 1 96 ? -14.690 4.257 14.726 1.00 97.06 96 LEU A C 1
ATOM 750 O O . LEU A 1 96 ? -14.341 5.353 15.156 1.00 97.06 96 LEU A O 1
ATOM 754 N N . GLN A 1 97 ? -15.965 4.002 14.425 1.00 96.62 97 GLN A N 1
ATOM 755 C CA . GLN A 1 97 ? -17.038 4.957 14.700 1.00 96.62 97 GLN A CA 1
ATOM 756 C C . GLN A 1 97 ? -17.230 5.156 16.204 1.00 96.62 97 GLN A C 1
ATOM 758 O O . GLN A 1 97 ? -17.335 6.288 16.666 1.00 96.62 97 GLN A O 1
ATOM 763 N N . THR A 1 98 ? -17.239 4.062 16.970 1.00 95.25 98 THR A N 1
ATOM 764 C CA . THR A 1 98 ? -17.421 4.106 18.429 1.00 95.25 98 THR A CA 1
ATOM 765 C C . THR A 1 98 ? -16.268 4.832 19.125 1.00 95.25 98 THR A C 1
ATOM 767 O O . THR A 1 98 ? -16.499 5.567 20.083 1.00 95.25 98 THR A O 1
ATOM 770 N N . SER A 1 99 ? -15.038 4.662 18.635 1.00 93.88 99 SER A N 1
ATOM 771 C CA . SER A 1 99 ? -13.844 5.327 19.166 1.00 93.88 99 SER A CA 1
ATOM 772 C C . SER A 1 99 ? -13.654 6.767 18.677 1.00 93.88 99 SER A C 1
ATOM 774 O O . SER A 1 99 ? -12.783 7.464 19.191 1.00 93.88 99 SER A O 1
ATOM 776 N N . GLY A 1 100 ? -14.460 7.231 17.715 1.00 95.56 100 GLY A N 1
ATOM 777 C CA . GLY A 1 100 ? -14.331 8.565 17.118 1.00 95.56 100 GLY A CA 1
ATOM 778 C C . GLY A 1 100 ? -13.170 8.704 16.126 1.00 95.56 100 GLY A C 1
ATOM 779 O O . GLY A 1 100 ? -12.798 9.818 15.772 1.00 95.56 100 GLY A O 1
ATOM 780 N N . GLU A 1 101 ? -12.601 7.592 15.661 1.00 96.50 101 GLU A N 1
ATOM 781 C CA . GLU A 1 101 ? -11.403 7.550 14.810 1.00 96.50 101 GLU A CA 1
ATOM 782 C C . GLU A 1 101 ? -11.727 7.325 13.322 1.00 96.50 101 GLU A C 1
ATOM 784 O O . GLU A 1 101 ? -10.839 7.370 12.470 1.00 96.50 101 GLU A O 1
ATOM 789 N N . ALA A 1 102 ? -12.998 7.091 12.977 1.00 95.06 102 ALA A N 1
ATOM 790 C CA . ALA A 1 102 ? -13.423 6.805 11.605 1.00 95.06 102 ALA A CA 1
ATOM 791 C C . ALA A 1 102 ? -12.992 7.887 10.595 1.00 95.06 102 ALA A C 1
ATOM 793 O O . ALA A 1 102 ? -12.487 7.556 9.521 1.00 95.06 102 ALA A O 1
ATOM 794 N N . ASP A 1 103 ? -13.132 9.169 10.947 1.00 95.06 103 ASP A N 1
ATOM 795 C CA . ASP A 1 103 ? -12.742 10.281 10.068 1.00 95.06 103 ASP A CA 1
ATOM 796 C C . ASP A 1 103 ? -11.220 10.402 9.915 1.00 95.06 103 ASP A C 1
ATOM 798 O O . ASP A 1 103 ? -10.730 10.774 8.847 1.00 95.06 103 ASP A O 1
ATOM 802 N N . ASN A 1 104 ? -10.462 10.033 10.952 1.00 94.44 104 ASN A N 1
ATOM 803 C CA . ASN A 1 104 ? -9.003 9.986 10.907 1.00 94.44 104 ASN A CA 1
ATOM 804 C C . ASN A 1 104 ? -8.538 8.913 9.912 1.00 94.44 104 ASN A C 1
ATOM 806 O O . ASN A 1 104 ? -7.799 9.216 8.974 1.00 94.44 104 ASN A O 1
ATOM 810 N N . VAL A 1 105 ? -9.065 7.688 10.032 1.00 96.44 105 VAL A N 1
ATOM 811 C CA . VAL A 1 105 ? -8.771 6.596 9.087 1.00 96.44 105 VAL A CA 1
ATOM 812 C C . VAL A 1 105 ? -9.181 6.970 7.665 1.00 96.44 105 VAL A C 1
ATOM 814 O O . VAL A 1 105 ? -8.411 6.753 6.731 1.00 96.44 105 VAL A O 1
ATOM 817 N N . LEU A 1 106 ? -10.349 7.590 7.476 1.00 95.44 106 LEU A N 1
ATOM 818 C CA . LEU A 1 106 ? -10.778 8.062 6.158 1.00 95.44 106 LEU A CA 1
ATOM 819 C C . LEU A 1 106 ? -9.803 9.091 5.566 1.00 95.44 106 LEU A C 1
ATOM 821 O O . LEU A 1 106 ? -9.509 9.041 4.369 1.00 95.44 106 LEU A O 1
ATOM 825 N N . GLY A 1 107 ? -9.292 10.012 6.386 1.00 96.69 107 GLY A N 1
ATOM 826 C CA . GLY A 1 107 ? -8.259 10.966 5.990 1.00 96.69 107 GLY A CA 1
ATOM 827 C C . GLY A 1 107 ? -6.988 10.273 5.493 1.00 96.69 107 GLY A C 1
ATOM 828 O O . GLY A 1 107 ? -6.514 10.586 4.399 1.00 96.69 107 GLY A O 1
ATOM 829 N N . GLN A 1 108 ? -6.495 9.284 6.242 1.00 96.38 108 GLN A N 1
ATOM 830 C CA . GLN A 1 108 ? -5.317 8.497 5.857 1.00 96.38 108 GLN A CA 1
ATOM 831 C C . GLN A 1 108 ? -5.547 7.717 4.556 1.00 96.38 108 GLN A C 1
ATOM 833 O O . GLN A 1 108 ? -4.701 7.726 3.666 1.00 96.38 108 GLN A O 1
ATOM 838 N N . LEU A 1 109 ? -6.722 7.104 4.381 1.00 95.69 109 LEU A N 1
ATOM 839 C CA . LEU A 1 109 ? -7.058 6.360 3.162 1.00 95.69 109 LEU A CA 1
ATOM 840 C C . LEU A 1 109 ? -7.112 7.249 1.917 1.00 95.69 109 LEU A C 1
ATOM 842 O O . LEU A 1 109 ? -6.635 6.850 0.854 1.00 95.69 109 LEU A O 1
ATOM 846 N N . ARG A 1 110 ? -7.651 8.467 2.036 1.00 96.31 110 ARG A N 1
ATOM 847 C CA . ARG A 1 110 ? -7.650 9.445 0.934 1.00 96.31 110 ARG A CA 1
ATOM 848 C C . ARG A 1 110 ? -6.236 9.858 0.551 1.00 96.31 110 ARG A C 1
ATOM 850 O O . ARG A 1 110 ? -5.940 9.993 -0.634 1.00 96.31 110 ARG A O 1
ATOM 857 N N . TRP A 1 111 ? -5.362 10.036 1.538 1.00 95.50 111 TRP A N 1
ATOM 858 C CA . TRP A 1 111 ? -3.961 10.323 1.268 1.00 95.50 111 TRP A CA 1
ATOM 859 C C . TRP A 1 111 ? -3.275 9.109 0.625 1.00 95.50 111 TRP A C 1
ATOM 861 O O . TRP A 1 111 ? -2.628 9.259 -0.406 1.00 95.50 111 TRP A O 1
ATOM 871 N N . LEU A 1 112 ? -3.508 7.885 1.106 1.00 94.75 112 LEU A N 1
ATOM 872 C CA . LEU A 1 112 ? -2.940 6.686 0.481 1.00 94.75 112 LEU A CA 1
ATOM 873 C C . LEU A 1 112 ? -3.386 6.537 -0.973 1.00 94.75 112 LEU A C 1
ATOM 875 O O . LEU A 1 112 ? -2.577 6.185 -1.827 1.00 94.75 112 LEU A O 1
ATOM 879 N N . GLN A 1 113 ? -4.648 6.846 -1.277 1.00 94.56 113 GLN A N 1
ATOM 880 C CA . GLN A 1 113 ? -5.142 6.868 -2.651 1.00 94.56 113 GLN A CA 1
ATOM 881 C C . GLN A 1 113 ? -4.365 7.872 -3.516 1.00 94.56 113 GLN A C 1
ATOM 883 O O . GLN A 1 113 ? -4.009 7.557 -4.653 1.00 94.56 113 GLN A O 1
ATOM 888 N N . TYR A 1 114 ? -4.094 9.068 -2.988 1.00 95.69 114 TYR A N 1
ATOM 889 C CA . TYR A 1 114 ? -3.299 10.088 -3.671 1.00 95.69 114 TYR A CA 1
ATOM 890 C C . TYR A 1 114 ? -1.849 9.634 -3.897 1.00 95.69 114 TYR A C 1
ATOM 892 O O . TYR A 1 114 ? -1.341 9.727 -5.017 1.00 95.69 114 TYR A O 1
ATOM 900 N N . ASP A 1 115 ? -1.195 9.092 -2.871 1.00 94.75 115 ASP A N 1
ATOM 901 C CA . ASP A 1 115 ? 0.192 8.629 -2.948 1.00 94.75 115 ASP A CA 1
ATOM 902 C C . ASP A 1 115 ? 0.344 7.444 -3.902 1.00 94.75 115 ASP A C 1
ATOM 904 O O . ASP A 1 115 ? 1.218 7.457 -4.773 1.00 94.75 115 ASP A O 1
ATOM 908 N N . PHE A 1 116 ? -0.549 6.455 -3.799 1.00 93.25 116 PHE A N 1
ATOM 909 C CA . PHE A 1 116 ? -0.580 5.313 -4.706 1.00 93.25 116 PHE A CA 1
ATOM 910 C C . PHE A 1 116 ? -0.814 5.765 -6.144 1.00 93.25 116 PHE A C 1
ATOM 912 O O . PHE A 1 116 ? -0.058 5.367 -7.026 1.00 93.25 116 PHE A O 1
ATOM 919 N N . GLY A 1 117 ? -1.786 6.655 -6.380 1.00 93.81 117 GLY A N 1
ATOM 920 C CA . GLY A 1 117 ? -2.061 7.235 -7.695 1.00 93.81 117 GLY A CA 1
ATOM 921 C C . GLY A 1 117 ? -0.840 7.927 -8.308 1.00 93.81 117 GLY A C 1
ATOM 922 O O . GLY A 1 117 ? -0.490 7.677 -9.461 1.00 93.81 117 GLY A O 1
ATOM 923 N N . ASN A 1 118 ? -0.138 8.755 -7.533 1.00 94.94 118 ASN A N 1
ATOM 924 C CA . ASN A 1 118 ? 1.081 9.424 -7.993 1.00 94.94 118 ASN A CA 1
ATOM 925 C C . ASN A 1 118 ? 2.221 8.446 -8.276 1.00 94.94 118 ASN A C 1
ATOM 927 O O . ASN A 1 118 ? 2.945 8.613 -9.264 1.00 94.94 118 ASN A O 1
ATOM 931 N N . TYR A 1 119 ? 2.380 7.431 -7.427 1.00 94.06 119 TYR A N 1
ATOM 932 C CA . TYR A 1 119 ? 3.361 6.375 -7.622 1.00 94.06 119 TYR A CA 1
ATOM 933 C C . TYR A 1 119 ? 3.097 5.604 -8.922 1.00 94.06 119 TYR A C 1
ATOM 935 O O . TYR A 1 119 ? 3.977 5.570 -9.785 1.00 94.06 119 TYR A O 1
ATOM 943 N N . VAL A 1 120 ? 1.887 5.063 -9.118 1.00 92.12 120 VAL A N 1
ATOM 944 C CA . VAL A 1 120 ? 1.564 4.268 -10.315 1.00 92.12 120 VAL A CA 1
ATOM 945 C C . VAL A 1 120 ? 1.577 5.098 -11.594 1.00 92.12 120 VAL A C 1
ATOM 947 O O . VAL A 1 120 ? 2.041 4.603 -12.615 1.00 92.12 120 VAL A O 1
ATOM 950 N N . ASN A 1 121 ? 1.169 6.370 -11.551 1.00 94.00 121 ASN A N 1
ATOM 951 C CA . ASN A 1 121 ? 1.285 7.268 -12.705 1.00 94.00 121 ASN A CA 1
ATOM 952 C C . ASN A 1 121 ? 2.753 7.512 -13.083 1.00 94.00 121 ASN A C 1
ATOM 954 O O . ASN A 1 121 ? 3.115 7.467 -14.259 1.00 94.00 121 ASN A O 1
ATOM 958 N N . THR A 1 122 ? 3.615 7.741 -12.087 1.00 94.44 122 THR A N 1
ATOM 959 C CA . THR A 1 122 ? 5.051 7.955 -12.318 1.00 94.44 122 THR A CA 1
ATOM 960 C C . THR A 1 122 ? 5.718 6.687 -12.844 1.00 94.44 122 THR A C 1
ATOM 962 O O . THR A 1 122 ? 6.499 6.762 -13.791 1.00 94.44 122 THR A O 1
ATOM 965 N N . LEU A 1 123 ? 5.402 5.527 -12.259 1.00 93.56 123 LEU A N 1
ATOM 966 C CA . LEU A 1 123 ? 5.894 4.232 -12.718 1.00 93.56 123 LEU A CA 1
ATOM 967 C C . LEU A 1 123 ? 5.413 3.931 -14.140 1.00 93.56 123 LEU A C 1
ATOM 969 O O . LEU A 1 123 ? 6.233 3.628 -15.001 1.00 93.56 123 LEU A O 1
ATOM 973 N N . GLY A 1 124 ? 4.113 4.076 -14.404 1.00 92.88 124 GLY A N 1
ATOM 974 C CA . GLY A 1 124 ? 3.499 3.838 -15.709 1.00 92.88 124 GLY A CA 1
ATOM 975 C C . GLY A 1 124 ? 4.118 4.690 -16.816 1.00 92.88 124 GLY A C 1
ATOM 976 O O . GLY A 1 124 ? 4.376 4.182 -17.900 1.00 92.88 124 GLY A O 1
ATOM 977 N N . GLY A 1 125 ? 4.489 5.941 -16.521 1.00 92.44 125 GLY A N 1
ATOM 978 C CA . GLY A 1 125 ? 5.233 6.798 -17.452 1.00 92.44 125 GLY A CA 1
ATOM 979 C C . GLY A 1 125 ? 6.662 6.330 -17.775 1.00 92.44 125 GLY A C 1
ATOM 980 O O . GLY A 1 125 ? 7.311 6.922 -18.637 1.00 92.44 125 GLY A O 1
ATOM 981 N N . LYS A 1 126 ? 7.179 5.306 -17.083 1.00 92.50 126 LYS A N 1
ATOM 982 C CA . LYS A 1 126 ? 8.499 4.694 -17.316 1.00 92.50 126 LYS A CA 1
ATOM 983 C C . LYS A 1 126 ? 8.424 3.274 -17.858 1.00 92.50 126 LYS A C 1
ATOM 985 O O . LYS A 1 126 ? 9.448 2.777 -18.327 1.00 92.50 126 LYS A O 1
ATOM 990 N N . LEU A 1 127 ? 7.271 2.619 -17.782 1.00 92.19 127 LEU A N 1
ATOM 991 C CA . LEU A 1 127 ? 7.060 1.323 -18.414 1.00 92.19 127 LEU A CA 1
ATOM 992 C C . LEU A 1 127 ? 6.983 1.522 -19.934 1.00 92.19 127 LEU A C 1
ATOM 994 O O . LEU A 1 127 ? 6.511 2.553 -20.416 1.00 92.19 127 LEU A O 1
ATOM 998 N N . THR A 1 128 ? 7.488 0.567 -20.707 1.00 87.38 128 THR A N 1
ATOM 999 C CA . THR A 1 128 ? 7.173 0.519 -22.138 1.00 87.38 128 THR A CA 1
ATOM 1000 C C . THR A 1 128 ? 5.784 -0.073 -22.307 1.00 87.38 128 THR A C 1
ATOM 1002 O O . THR A 1 128 ? 5.450 -1.037 -21.624 1.00 87.38 128 THR A O 1
ATOM 1005 N N . ASN A 1 129 ? 4.979 0.515 -23.196 1.00 62.66 129 ASN A N 1
ATOM 1006 C CA . ASN A 1 129 ? 3.735 -0.106 -23.638 1.00 62.66 129 ASN A CA 1
ATOM 1007 C C . ASN A 1 129 ? 4.096 -1.441 -24.296 1.00 62.66 129 ASN A C 1
ATOM 1009 O O . ASN A 1 129 ? 4.775 -1.426 -25.326 1.00 62.66 129 ASN A O 1
ATOM 1013 N N . ASP A 1 130 ? 3.669 -2.543 -23.693 1.00 48.41 130 ASP A N 1
ATOM 1014 C CA . ASP A 1 130 ? 3.514 -3.815 -24.395 1.00 48.41 130 ASP A CA 1
ATOM 1015 C C . ASP A 1 130 ? 2.100 -3.868 -24.990 1.00 48.41 130 ASP A C 1
ATOM 1017 O O . ASP A 1 130 ? 1.132 -3.586 -24.240 1.00 48.41 130 ASP A O 1
#